Protein AF-A0A6G8C160-F1 (afdb_monomer_lite)

Secondary structure (DSSP, 8-state):
-PPPPS--S-EEEEEEEEETTTEEEEEEEESSHHHHHTTTT-TT---------B-TTSSB-------------------------------------HHHHHHHHHHH-HHHHHHHHHHTT-SSPPPHHHHHHHHHHHHT-SSTTHHHH-HHHHHHIIIIIIHHHHHHHHHTT---

Foldseek 3Di:
DDDDDLADADWAWDDWDDDPVPHTDTDIHGPDDVRVVSCPPCPPPDDDDDDFDQDPVRDTDDPPPDDDDDDDDDDDDDDDDDDDDDPPPPDPPDDADDQLVVLLVLLPDQLSQVVCCVLVVNPDRDHSVRSSVVLCVQLVHPHSSVCVVPPSSVVSCVVVPVVVVVVVCVVVVNDD

Radius of gyration: 22.86 Å; chains: 1; bounding box: 71×37×62 Å

Structure (mmCIF, N/CA/C/O backbone):
data_AF-A0A6G8C160-F1
#
_entry.id   AF-A0A6G8C160-F1
#
loop_
_atom_site.group_PDB
_atom_site.id
_atom_site.type_symbol
_atom_site.label_atom_id
_atom_site.label_alt_id
_atom_site.label_comp_id
_atom_site.label_asym_id
_atom_site.label_entity_id
_atom_site.label_seq_id
_atom_site.pdbx_PDB_ins_code
_atom_site.Cartn_x
_atom_site.Cartn_y
_atom_site.Cartn_z
_atom_site.occupancy
_atom_site.B_iso_or_equiv
_atom_site.auth_seq_id
_atom_site.auth_comp_id
_atom_site.auth_asym_id
_atom_site.auth_atom_id
_atom_site.pdbx_PDB_model_num
ATOM 1 N N . MET A 1 1 ? -6.700 0.079 37.034 1.00 42.44 1 MET A N 1
ATOM 2 C CA . MET A 1 1 ? -7.818 0.172 36.070 1.00 42.44 1 MET A CA 1
ATOM 3 C C . MET A 1 1 ? -7.695 -1.001 35.117 1.00 42.44 1 MET A C 1
ATOM 5 O O . MET A 1 1 ? -6.630 -1.153 34.536 1.00 42.44 1 MET A O 1
ATOM 9 N N . ALA A 1 2 ? 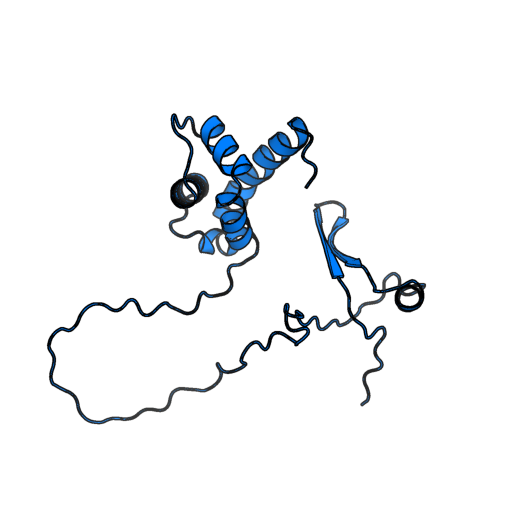-8.713 -1.854 35.018 1.00 63.25 2 ALA A N 1
ATOM 10 C CA . ALA A 1 2 ? -8.731 -2.935 34.037 1.00 63.25 2 ALA A CA 1
ATOM 11 C C . ALA A 1 2 ? -9.311 -2.387 32.727 1.00 63.25 2 ALA A C 1
ATOM 13 O O . ALA A 1 2 ? -10.395 -1.805 32.736 1.00 63.25 2 ALA A O 1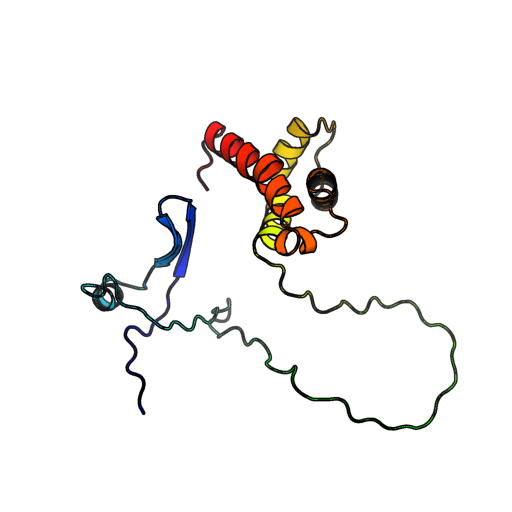
ATOM 14 N N . VAL A 1 3 ? -8.576 -2.514 31.623 1.00 73.00 3 VAL A N 1
ATOM 15 C CA . VAL A 1 3 ? -9.097 -2.178 30.294 1.00 73.00 3 VAL A CA 1
ATOM 16 C C . VAL A 1 3 ? -9.940 -3.361 29.834 1.00 73.00 3 VAL A C 1
ATOM 18 O O . VAL A 1 3 ? -9.420 -4.464 29.700 1.00 73.00 3 VAL A O 1
ATOM 21 N N . GLN A 1 4 ? -11.238 -3.148 29.624 1.00 77.94 4 GLN A N 1
ATOM 22 C CA . GLN A 1 4 ? -12.111 -4.182 29.077 1.00 77.94 4 GLN A CA 1
ATOM 23 C C . GLN A 1 4 ? -11.899 -4.262 27.561 1.00 77.94 4 GLN A C 1
ATOM 25 O O . GLN A 1 4 ? -12.135 -3.288 26.843 1.00 77.94 4 GLN A O 1
ATOM 30 N N . THR A 1 5 ? -11.418 -5.405 27.079 1.00 83.81 5 THR A N 1
ATOM 31 C CA . THR A 1 5 ? -11.202 -5.655 25.652 1.00 83.81 5 THR A CA 1
ATOM 32 C C . THR A 1 5 ? -12.544 -5.869 24.955 1.00 83.81 5 THR A C 1
ATOM 34 O O . THR A 1 5 ? -13.419 -6.576 25.449 1.00 83.81 5 THR A O 1
ATOM 37 N N . ALA A 1 6 ? -12.738 -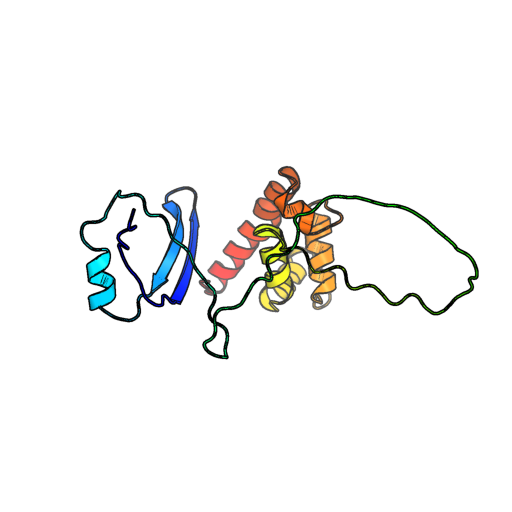5.212 23.808 1.00 84.44 6 ALA A N 1
ATOM 38 C CA . ALA A 1 6 ? -13.937 -5.409 22.991 1.00 84.44 6 ALA A CA 1
ATOM 39 C C . ALA A 1 6 ? -13.875 -6.705 22.171 1.00 84.44 6 ALA A C 1
ATOM 41 O O . ALA A 1 6 ? -14.910 -7.265 21.840 1.00 84.44 6 ALA A O 1
ATOM 42 N N . PHE A 1 7 ? -12.661 -7.146 21.851 1.00 88.75 7 PHE A N 1
ATOM 43 C CA . PHE A 1 7 ? -12.345 -8.376 21.146 1.00 88.75 7 PHE A CA 1
ATOM 44 C C . PHE A 1 7 ? -10.899 -8.750 21.498 1.00 88.75 7 PHE A C 1
ATOM 46 O O . PHE A 1 7 ? -10.044 -7.867 21.607 1.00 88.75 7 PHE A O 1
ATOM 53 N N . GLN A 1 8 ? -10.634 -10.039 21.692 1.00 88.75 8 GLN A N 1
ATOM 54 C CA . GLN A 1 8 ? -9.292 -10.583 21.860 1.00 88.75 8 GLN A CA 1
ATOM 55 C C . GLN A 1 8 ? -9.239 -11.921 21.131 1.00 88.75 8 GLN A C 1
ATOM 57 O O . GLN A 1 8 ? -9.921 -12.864 21.516 1.00 88.75 8 GLN A O 1
ATOM 62 N N . GLY A 1 9 ? -8.438 -11.985 20.078 1.00 87.44 9 GLY A N 1
ATOM 63 C CA . GLY A 1 9 ? -8.303 -13.168 19.246 1.00 87.44 9 GLY A CA 1
ATOM 64 C C . GLY A 1 9 ? -7.410 -12.885 18.051 1.00 87.44 9 GLY A C 1
ATOM 65 O O . GLY A 1 9 ? -7.020 -11.738 17.810 1.00 87.44 9 GLY A O 1
ATOM 66 N N . GLU A 1 10 ? -7.086 -13.940 17.317 1.00 88.19 10 GLU A N 1
ATOM 67 C CA . GLU A 1 10 ? -6.330 -13.832 16.080 1.00 88.19 10 GLU A CA 1
ATOM 68 C C . GLU A 1 10 ? -7.212 -13.287 14.956 1.00 88.19 10 GLU A C 1
ATOM 70 O O . GLU A 1 10 ? -8.405 -13.595 14.851 1.00 88.19 10 GLU A O 1
ATOM 75 N N . VAL A 1 11 ? -6.608 -12.454 14.114 1.00 93.06 11 VAL A N 1
ATOM 76 C CA . VAL A 1 11 ? -7.247 -11.926 12.918 1.00 93.06 11 VAL A CA 1
ATOM 77 C C . VAL A 1 11 ? -6.297 -12.012 11.737 1.00 93.06 11 VAL A C 1
ATOM 79 O O . VAL A 1 11 ? -5.120 -11.673 11.842 1.00 93.06 11 VAL A O 1
ATOM 82 N N . GLN A 1 12 ? -6.822 -12.407 10.583 1.00 90.75 12 GLN A N 1
ATOM 83 C CA . GLN A 1 12 ? -6.052 -12.459 9.351 1.00 90.75 12 GLN A CA 1
ATOM 84 C C . GLN A 1 12 ? -6.213 -11.148 8.588 1.00 90.75 12 GLN A C 1
ATOM 86 O O . GLN A 1 12 ? -7.330 -10.742 8.258 1.00 90.75 12 GLN A O 1
ATOM 91 N N . PHE A 1 13 ? -5.106 -10.494 8.243 1.00 90.75 13 PHE A N 1
ATOM 92 C CA . PHE A 1 13 ? -5.143 -9.362 7.324 1.00 90.75 13 PHE A CA 1
ATOM 93 C C . PHE A 1 13 ? -5.578 -9.832 5.931 1.00 90.75 13 PHE A C 1
ATOM 95 O O . PHE A 1 13 ? -4.940 -10.695 5.332 1.00 90.75 13 PHE A O 1
ATOM 102 N N . ARG A 1 14 ? -6.686 -9.288 5.414 1.00 92.06 14 ARG A N 1
ATOM 103 C CA . ARG A 1 14 ? -7.233 -9.693 4.107 1.00 92.06 14 ARG A CA 1
ATOM 104 C C . ARG A 1 14 ? -6.893 -8.694 3.023 1.00 92.06 14 ARG A C 1
ATOM 106 O O . ARG A 1 14 ? -6.434 -9.074 1.954 1.00 92.06 14 ARG A O 1
ATOM 113 N N . ARG A 1 15 ? -7.188 -7.422 3.279 1.00 86.00 15 ARG A N 1
ATOM 114 C CA . ARG A 1 15 ? -6.969 -6.336 2.325 1.00 86.00 15 ARG A CA 1
ATOM 115 C C . ARG A 1 15 ? -6.931 -4.995 3.031 1.00 86.00 15 ARG A C 1
ATOM 117 O O . ARG A 1 15 ? -7.468 -4.837 4.127 1.00 86.00 15 ARG A O 1
ATOM 124 N N . TYR A 1 16 ? -6.396 -4.014 2.329 1.00 90.25 16 TYR A N 1
ATOM 125 C CA . TYR A 1 16 ? -6.574 -2.609 2.650 1.00 90.25 16 TYR A CA 1
ATOM 126 C C . TYR A 1 16 ? -7.214 -1.888 1.460 1.00 90.25 16 TYR A C 1
ATOM 128 O O . TYR A 1 16 ? -7.197 -2.381 0.333 1.00 90.25 16 TYR A O 1
ATOM 136 N N . SER A 1 17 ? -7.820 -0.740 1.723 1.00 83.06 17 SER A N 1
ATOM 137 C CA . SER A 1 17 ? -8.372 0.162 0.717 1.00 83.06 17 SER A CA 1
ATOM 138 C C . SER A 1 17 ? -7.974 1.584 1.076 1.00 83.06 17 SER A C 1
ATOM 140 O O . SER A 1 17 ? -7.939 1.944 2.248 1.00 83.06 17 SER A O 1
ATOM 142 N N . ASP A 1 18 ? -7.663 2.384 0.068 1.00 88.81 18 ASP A N 1
ATOM 143 C CA . ASP A 1 18 ? -7.305 3.789 0.219 1.00 88.81 18 ASP A CA 1
ATOM 144 C C . ASP A 1 18 ? -7.936 4.542 -0.949 1.00 88.81 18 ASP A C 1
ATOM 146 O O . ASP A 1 18 ? -7.434 4.520 -2.077 1.00 88.81 18 ASP A O 1
ATOM 150 N N . THR A 1 19 ? -9.121 5.096 -0.693 1.00 84.75 19 THR A N 1
ATOM 151 C CA . THR A 1 19 ? -9.945 5.770 -1.704 1.00 84.75 19 THR A CA 1
ATOM 152 C C . THR A 1 19 ? -10.439 7.107 -1.173 1.00 84.75 19 THR A C 1
ATOM 154 O O . THR A 1 19 ? -10.676 7.265 0.022 1.00 84.75 19 THR A O 1
ATOM 157 N N . SER A 1 20 ? -10.663 8.070 -2.066 1.00 66.38 20 SER A N 1
ATOM 158 C CA . SER A 1 20 ? -11.197 9.386 -1.694 1.00 66.38 20 SER A CA 1
ATOM 159 C C . SER A 1 20 ? -12.621 9.331 -1.128 1.00 66.38 20 SER A C 1
ATOM 161 O O . SER A 1 20 ? -13.019 10.234 -0.400 1.00 66.38 20 SER A O 1
ATOM 163 N N . THR A 1 21 ? -13.390 8.288 -1.452 1.00 77.62 21 THR A N 1
ATOM 164 C CA . THR A 1 21 ? -14.795 8.138 -1.048 1.00 77.62 21 THR A CA 1
ATOM 165 C C . THR A 1 21 ? -14.978 7.355 0.248 1.00 77.62 21 THR A C 1
ATOM 167 O O . THR A 1 21 ? -15.900 7.655 1.000 1.00 77.62 21 THR A O 1
ATOM 170 N N . GLN A 1 22 ? -14.130 6.359 0.522 1.00 74.81 22 GLN A N 1
ATOM 171 C CA . GLN A 1 22 ? -14.246 5.496 1.708 1.00 74.81 22 GLN A CA 1
ATOM 172 C C . GLN A 1 22 ? -13.099 5.673 2.715 1.00 74.81 22 GLN A C 1
ATOM 174 O O . GLN A 1 22 ? -13.129 5.064 3.786 1.00 74.81 22 GLN A O 1
ATOM 179 N N . GLY A 1 23 ? -12.121 6.526 2.396 1.00 85.44 23 GLY A N 1
ATOM 180 C CA . GLY A 1 23 ? -10.939 6.775 3.216 1.00 85.44 23 GLY A CA 1
ATOM 181 C C . GLY A 1 23 ? -9.975 5.589 3.244 1.00 85.44 23 GLY A C 1
ATOM 182 O O . GLY A 1 23 ? -10.058 4.673 2.418 1.00 85.44 23 GLY A O 1
ATOM 183 N N . GLN A 1 24 ? -9.054 5.622 4.210 1.00 90.31 24 GLN A N 1
ATOM 184 C CA . GLN A 1 24 ? -8.161 4.506 4.507 1.00 90.31 24 GLN A CA 1
ATOM 185 C C . GLN A 1 24 ? -8.898 3.460 5.344 1.00 90.31 24 GLN A C 1
ATOM 187 O O . GLN A 1 24 ? -9.431 3.760 6.413 1.00 90.31 24 GLN A O 1
ATOM 192 N N . GLN A 1 25 ? -8.913 2.220 4.868 1.00 91.06 25 GLN A N 1
ATOM 193 C CA . GLN A 1 25 ? -9.560 1.098 5.532 1.00 91.06 25 GLN A CA 1
ATOM 194 C C . GLN A 1 25 ? -8.656 -0.127 5.511 1.00 91.06 25 GLN A C 1
ATOM 196 O O . GLN A 1 25 ? -7.991 -0.414 4.517 1.00 91.06 25 GLN A O 1
ATOM 201 N N . VAL A 1 26 ? -8.698 -0.895 6.592 1.00 91.44 26 VAL A N 1
ATOM 202 C CA . VAL A 1 26 ? -8.098 -2.226 6.690 1.00 91.44 26 VAL A CA 1
ATOM 203 C C . VAL A 1 26 ? -9.201 -3.224 7.006 1.00 91.44 26 VAL A C 1
ATOM 205 O O . VAL A 1 26 ? -10.085 -2.947 7.817 1.00 91.44 26 VAL A O 1
ATOM 208 N N . VAL A 1 27 ? -9.178 -4.370 6.332 1.00 92.12 27 VAL A N 1
ATOM 209 C CA . VAL A 1 27 ? -10.156 -5.441 6.516 1.00 92.12 27 VAL A CA 1
ATOM 210 C C . VAL A 1 27 ? -9.434 -6.665 7.039 1.00 92.12 27 VAL A C 1
ATOM 212 O O . VAL A 1 27 ? -8.540 -7.211 6.385 1.00 92.12 27 VAL A O 1
ATOM 215 N N . PHE A 1 28 ? -9.881 -7.107 8.204 1.00 94.31 28 PHE A N 1
ATOM 216 C CA . PHE A 1 28 ? -9.422 -8.320 8.844 1.00 94.31 28 PHE A CA 1
ATOM 217 C C . PHE A 1 28 ? -10.517 -9.386 8.789 1.00 94.31 28 PHE A C 1
ATOM 219 O O . PHE A 1 28 ? -11.693 -9.076 8.976 1.00 94.31 28 PHE A O 1
ATOM 226 N N . ALA A 1 29 ? -10.135 -10.633 8.523 1.00 91.25 29 ALA A N 1
ATOM 227 C CA . ALA A 1 29 ? -10.994 -11.779 8.776 1.00 91.25 29 ALA A CA 1
ATOM 228 C C . ALA A 1 29 ? -10.787 -12.230 10.221 1.00 91.25 29 ALA A C 1
ATOM 230 O O . ALA A 1 29 ? -9.655 -12.369 10.678 1.00 91.25 29 ALA A O 1
ATOM 231 N N . VAL A 1 30 ? -11.889 -12.444 10.926 1.00 93.00 30 VAL A N 1
ATOM 232 C CA . VAL A 1 30 ? -11.898 -13.087 12.240 1.00 93.00 30 VAL A CA 1
ATOM 233 C C . VAL A 1 30 ? -11.913 -14.609 12.076 1.00 93.00 30 VAL A C 1
ATOM 235 O O . VAL A 1 30 ? -12.297 -15.101 11.013 1.00 93.00 30 VAL A O 1
ATOM 238 N N . ALA A 1 31 ? -11.495 -15.342 13.111 1.00 87.69 31 ALA A N 1
ATOM 239 C CA . ALA A 1 31 ? -11.388 -16.802 13.076 1.00 87.69 31 ALA A CA 1
ATOM 240 C C . ALA A 1 31 ? -12.726 -17.503 12.772 1.00 87.69 31 ALA A C 1
ATOM 242 O O . ALA A 1 31 ? -12.773 -18.442 11.979 1.00 87.69 31 ALA A O 1
ATOM 243 N N . ASP A 1 32 ? -13.817 -17.028 13.374 1.00 88.75 32 ASP A N 1
ATOM 244 C CA . ASP A 1 32 ? -15.139 -17.632 13.251 1.00 88.75 32 ASP A CA 1
ATOM 245 C C . ASP A 1 32 ? -16.273 -16.601 13.401 1.00 88.75 32 ASP A C 1
ATOM 247 O O . ASP A 1 32 ? -16.070 -15.384 13.472 1.00 88.75 32 ASP A O 1
ATOM 251 N N . ARG A 1 33 ? -17.509 -17.106 13.395 1.00 85.44 33 ARG A N 1
ATOM 252 C CA . ARG A 1 33 ? -18.712 -16.288 13.537 1.00 85.44 33 ARG A CA 1
ATOM 253 C C . ARG A 1 33 ? -18.863 -15.703 14.942 1.00 85.44 33 ARG A C 1
ATOM 255 O O . ARG A 1 33 ? -19.344 -14.580 15.046 1.00 85.44 33 ARG A O 1
ATOM 262 N N . ASP A 1 34 ? -18.441 -16.408 15.982 1.00 85.50 34 ASP A N 1
ATOM 263 C CA . ASP A 1 34 ? -18.591 -15.955 17.369 1.00 85.50 34 ASP A CA 1
ATOM 264 C C . ASP A 1 34 ? -17.684 -14.741 17.631 1.00 85.50 34 ASP A C 1
ATOM 266 O O . ASP A 1 34 ? -18.089 -13.743 18.234 1.00 85.50 34 ASP A O 1
ATOM 270 N N . ALA A 1 35 ? -16.481 -14.756 17.056 1.00 87.38 35 ALA A N 1
ATOM 271 C CA . ALA A 1 35 ? -15.587 -13.609 17.016 1.00 87.38 35 ALA A CA 1
ATOM 272 C C . ALA A 1 35 ? -16.220 -12.395 16.311 1.00 87.38 35 ALA A C 1
ATOM 274 O O . ALA A 1 35 ? -16.031 -11.256 16.750 1.00 87.38 35 ALA A O 1
ATOM 275 N N . LEU A 1 36 ? -17.002 -12.614 15.247 1.00 87.06 36 LEU A N 1
ATOM 276 C CA . LEU A 1 36 ? -17.675 -11.536 14.516 1.00 87.06 36 LEU A CA 1
ATOM 277 C C . LEU A 1 36 ? -18.745 -10.840 15.369 1.00 87.06 36 LEU A C 1
ATOM 279 O O . LEU A 1 36 ? -18.896 -9.619 15.277 1.00 87.06 36 LEU A O 1
ATOM 283 N N . GLU A 1 37 ? -19.460 -11.579 16.220 1.00 88.38 37 GLU A N 1
ATOM 284 C CA . GLU A 1 37 ? -20.511 -11.026 17.086 1.00 88.38 37 GLU A CA 1
ATOM 285 C C . GLU A 1 37 ? -19.983 -9.952 18.045 1.00 88.38 37 GLU A C 1
ATOM 287 O O . GLU A 1 37 ? -20.701 -9.006 18.372 1.00 88.38 37 GLU A O 1
ATOM 292 N N . SER A 1 38 ? -18.695 -10.015 18.400 1.00 87.12 38 SER A N 1
ATOM 293 C CA . SER A 1 38 ? -18.022 -9.000 19.226 1.00 87.12 38 SER A CA 1
ATOM 294 C C . SER A 1 38 ? -18.015 -7.598 18.588 1.00 87.12 38 SER A C 1
ATOM 296 O O . SER A 1 38 ? -17.892 -6.586 19.290 1.00 87.12 38 SER A O 1
ATOM 298 N N . PHE A 1 39 ? -18.178 -7.519 17.263 1.00 86.75 39 PHE A N 1
ATOM 299 C CA . PHE A 1 39 ? -18.168 -6.276 16.488 1.00 86.75 39 PHE A CA 1
ATOM 300 C C . PHE A 1 39 ? -19.566 -5.780 16.083 1.00 86.75 39 PHE A C 1
ATOM 302 O O . PHE A 1 39 ? -19.702 -4.620 15.689 1.00 86.75 39 PHE A O 1
ATOM 309 N N . ILE A 1 40 ? -20.609 -6.607 16.199 1.00 87.06 40 ILE A N 1
ATOM 310 C CA . ILE A 1 40 ? -21.984 -6.226 15.840 1.00 87.06 40 ILE A CA 1
ATOM 311 C C . ILE A 1 40 ? -22.506 -5.169 16.835 1.00 87.06 40 ILE A C 1
ATOM 313 O O . ILE A 1 40 ? -22.332 -5.299 18.049 1.00 87.06 40 ILE A O 1
ATOM 317 N N . GLY A 1 41 ? -23.136 -4.088 16.351 1.00 87.25 41 GLY A N 1
ATOM 318 C CA . GLY A 1 41 ? -23.669 -3.020 17.219 1.00 87.25 41 GLY A CA 1
ATOM 319 C C . GLY A 1 41 ? -22.602 -2.052 17.760 1.00 87.25 41 GLY A C 1
ATOM 320 O O . GLY A 1 41 ? -22.802 -1.332 18.758 1.00 87.25 41 GLY A O 1
ATOM 321 N N . LYS A 1 42 ? -21.411 -2.071 17.157 1.00 87.25 42 LYS A N 1
ATOM 322 C CA . LYS A 1 42 ? -20.276 -1.205 17.498 1.00 87.25 42 LYS A CA 1
ATOM 323 C C . LYS A 1 42 ? -19.997 -0.135 16.438 1.00 87.25 42 LYS A C 1
ATOM 325 O O . LYS A 1 42 ? -18.984 0.560 16.536 1.00 87.25 42 LYS A O 1
ATOM 330 N N . GLU A 1 43 ? -20.886 0.025 15.466 1.00 87.06 43 GLU A N 1
ATOM 331 C CA . GLU A 1 43 ? -20.770 1.002 14.391 1.00 87.06 43 GLU A CA 1
ATOM 332 C C . GLU A 1 43 ? -20.574 2.417 14.969 1.00 87.06 43 GLU A C 1
ATOM 334 O O . GLU A 1 43 ? -21.252 2.833 15.911 1.00 87.06 43 GLU A O 1
ATOM 339 N N . GLY A 1 44 ? -19.587 3.150 14.446 1.00 81.81 44 GLY A N 1
ATOM 340 C CA . GLY A 1 44 ? -19.262 4.514 14.883 1.00 81.81 44 GLY A CA 1
ATOM 341 C C . GLY A 1 44 ? -18.481 4.632 16.202 1.00 81.81 44 GLY A C 1
ATOM 342 O O . GLY A 1 44 ? -18.094 5.743 16.571 1.00 81.81 44 GLY A O 1
ATOM 343 N N . LYS A 1 45 ? -18.200 3.531 16.914 1.00 88.44 45 LYS A N 1
ATOM 344 C CA . LYS A 1 45 ? -17.373 3.565 18.135 1.00 88.44 45 LYS A CA 1
ATOM 345 C C . LYS A 1 45 ? -15.883 3.588 17.793 1.00 88.44 45 LYS A C 1
ATOM 347 O O . LYS A 1 45 ? -15.438 2.994 16.815 1.00 88.44 45 LYS A O 1
ATOM 352 N N . ARG A 1 46 ? -15.097 4.268 18.633 1.00 86.19 46 ARG A N 1
ATOM 353 C CA . ARG A 1 46 ? -13.632 4.308 18.525 1.00 86.19 46 ARG A CA 1
ATOM 354 C C . ARG A 1 46 ? -13.028 3.179 19.349 1.00 86.19 46 ARG A C 1
ATOM 356 O O . ARG A 1 46 ? -13.380 3.014 20.514 1.00 86.19 46 ARG A O 1
ATOM 363 N N . PHE A 1 47 ? -12.091 2.458 18.752 1.00 87.69 47 PHE A N 1
ATOM 364 C CA . PHE A 1 47 ? -11.351 1.382 19.400 1.00 87.69 47 PHE A CA 1
ATOM 365 C C . PHE A 1 47 ? -9.864 1.711 19.426 1.00 87.69 47 PHE A C 1
ATOM 367 O O . PHE A 1 47 ? -9.343 2.357 18.518 1.00 87.69 47 PHE A O 1
ATOM 374 N N . MET A 1 48 ? -9.188 1.249 20.472 1.00 86.56 48 MET A N 1
ATOM 375 C CA . MET A 1 48 ? -7.740 1.098 20.479 1.00 86.56 48 MET A CA 1
ATOM 376 C C . MET A 1 48 ? -7.445 -0.356 20.116 1.00 86.56 48 MET A C 1
ATOM 378 O O . MET A 1 48 ? -8.006 -1.258 20.736 1.00 86.56 48 MET A O 1
ATOM 382 N N . ALA A 1 49 ? -6.587 -0.576 19.125 1.00 85.88 49 ALA A N 1
ATOM 383 C CA . ALA A 1 49 ? -6.160 -1.904 18.708 1.00 85.88 49 ALA A CA 1
ATOM 384 C C . ALA A 1 49 ? -4.638 -2.004 18.809 1.00 85.88 49 ALA A C 1
ATOM 386 O O . ALA A 1 49 ? -3.924 -1.072 18.438 1.00 85.88 49 ALA A O 1
ATOM 387 N N . VAL A 1 50 ? -4.159 -3.140 19.308 1.00 86.19 50 VAL A N 1
ATOM 388 C CA . VAL A 1 50 ? -2.748 -3.530 19.268 1.00 86.19 50 VAL A CA 1
ATOM 389 C C . VAL A 1 50 ? -2.690 -4.789 18.421 1.00 86.19 50 VAL A C 1
ATOM 391 O O . VAL A 1 50 ? -3.341 -5.776 18.752 1.00 86.19 50 VAL A O 1
ATOM 394 N N . LEU A 1 51 ? -1.960 -4.726 17.311 1.00 87.88 51 LEU A N 1
ATOM 395 C CA . LEU A 1 51 ? -1.762 -5.855 16.412 1.00 87.88 51 LEU A CA 1
ATOM 396 C C . LEU A 1 51 ? -0.321 -6.320 16.552 1.00 87.88 51 LEU A C 1
ATOM 398 O O . LEU A 1 51 ? 0.602 -5.507 16.482 1.00 87.88 51 LEU A O 1
ATOM 402 N N . VAL A 1 52 ? -0.150 -7.620 16.758 1.00 86.69 52 VAL A N 1
ATOM 403 C CA . VAL A 1 52 ? 1.157 -8.267 16.785 1.00 86.69 52 VAL A CA 1
ATOM 404 C C . VAL A 1 52 ? 1.164 -9.294 15.669 1.00 86.69 52 VAL A C 1
ATOM 406 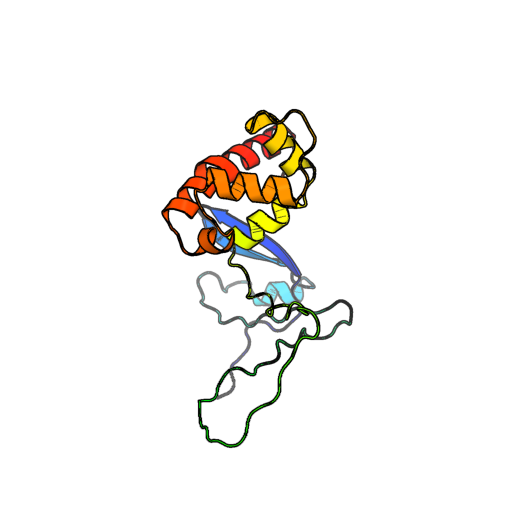O O . VAL A 1 52 ? 0.232 -10.084 15.552 1.00 86.69 52 VAL A O 1
ATOM 409 N N . GLU A 1 53 ? 2.175 -9.220 14.814 1.00 83.12 53 GLU A N 1
ATOM 410 C CA . GLU A 1 53 ? 2.370 -10.185 13.739 1.00 83.12 53 GLU A CA 1
ATOM 411 C C . GLU A 1 53 ? 2.731 -11.539 14.350 1.00 83.12 53 GLU A C 1
ATOM 413 O O . GLU A 1 53 ? 3.576 -11.607 15.246 1.00 83.12 53 GLU A O 1
ATOM 418 N N . ILE A 1 54 ? 2.060 -12.592 13.890 1.00 83.38 54 ILE A N 1
ATOM 419 C CA . ILE A 1 54 ? 2.360 -13.972 14.259 1.00 83.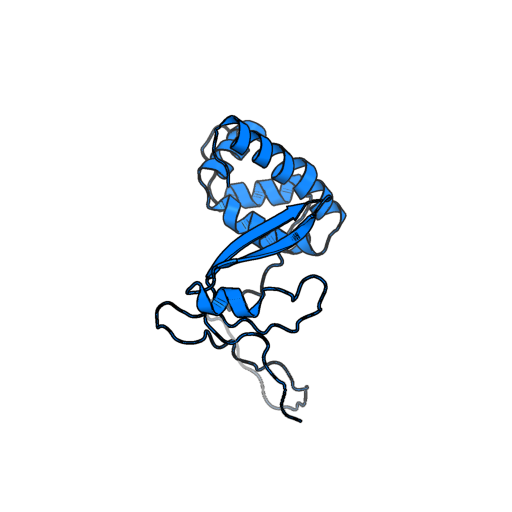38 54 ILE A CA 1
ATOM 420 C C . ILE A 1 54 ? 3.221 -14.552 13.140 1.00 83.38 54 ILE A C 1
ATOM 422 O O . ILE A 1 54 ? 2.831 -14.486 11.973 1.00 83.38 54 ILE A O 1
ATOM 426 N N . GLY A 1 55 ? 4.411 -15.035 13.494 1.00 74.88 55 GLY A N 1
ATOM 427 C CA . GLY A 1 55 ? 5.339 -15.657 12.556 1.00 74.88 55 GLY A CA 1
ATOM 428 C C . GLY A 1 55 ? 4.925 -17.078 12.177 1.00 74.88 55 GLY A C 1
ATOM 429 O O . GLY A 1 55 ? 4.003 -17.655 12.752 1.00 74.88 55 GLY A O 1
ATOM 430 N N . ASP A 1 56 ? 5.658 -17.671 11.234 1.00 74.19 56 ASP A N 1
ATOM 431 C CA . ASP A 1 56 ? 5.468 -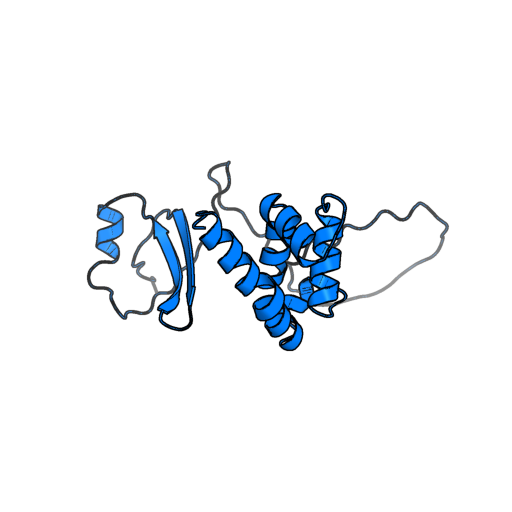19.071 10.816 1.00 74.19 56 ASP A CA 1
ATOM 432 C C . ASP A 1 56 ? 5.705 -20.076 11.963 1.00 74.19 56 ASP A C 1
ATOM 434 O O . ASP A 1 56 ? 5.305 -21.235 11.876 1.00 74.19 56 ASP A O 1
ATOM 438 N N . ASP A 1 57 ? 6.360 -19.638 13.040 1.00 77.81 57 ASP A N 1
ATOM 439 C CA . ASP A 1 57 ? 6.592 -20.385 14.278 1.00 77.81 57 ASP A CA 1
ATOM 440 C C . ASP A 1 57 ? 5.432 -20.276 15.286 1.00 77.81 57 ASP A C 1
ATOM 442 O O . ASP A 1 57 ? 5.572 -20.697 16.437 1.00 77.81 57 ASP A O 1
ATOM 446 N N . GLU A 1 58 ? 4.300 -19.698 14.868 1.00 79.44 58 GLU A N 1
ATOM 447 C CA . GLU A 1 58 ? 3.132 -19.391 15.703 1.00 79.44 58 GLU A CA 1
ATOM 448 C C . GLU A 1 58 ? 3.468 -18.489 16.908 1.00 79.44 58 GLU A C 1
ATOM 450 O O . GLU A 1 58 ? 2.692 -18.393 17.864 1.00 79.44 58 GLU A O 1
ATOM 455 N N . GLN A 1 59 ? 4.621 -17.806 16.885 1.00 82.31 59 GLN A N 1
ATOM 456 C CA . GLN A 1 59 ? 5.038 -16.894 17.944 1.00 82.31 59 GLN A CA 1
ATOM 457 C C . GLN A 1 59 ? 4.858 -15.428 17.538 1.00 82.31 59 GLN A C 1
ATOM 459 O O . GLN A 1 59 ? 4.965 -15.071 16.362 1.00 82.31 59 GLN A O 1
ATOM 464 N N . PRO A 1 60 ? 4.619 -14.533 18.515 1.00 77.62 60 PRO A N 1
ATOM 465 C CA . PRO A 1 60 ? 4.629 -13.102 18.264 1.00 77.62 60 PRO A CA 1
ATOM 466 C C . PRO A 1 60 ? 6.007 -12.645 17.775 1.00 77.62 60 PRO A C 1
ATOM 468 O O . PRO A 1 60 ? 7.017 -12.849 18.454 1.00 77.62 60 PRO A O 1
ATOM 471 N N . VAL A 1 61 ? 6.050 -11.947 16.641 1.00 80.19 61 VAL A N 1
ATOM 472 C CA . VAL A 1 61 ? 7.283 -11.342 16.130 1.00 80.19 61 VAL A CA 1
ATOM 473 C C . VAL A 1 61 ? 7.705 -10.210 17.075 1.00 80.19 61 VAL A C 1
ATOM 475 O O . VAL A 1 61 ? 7.124 -9.121 17.090 1.00 80.19 61 VAL A O 1
ATOM 478 N N . VAL A 1 62 ? 8.725 -10.461 17.901 1.00 75.69 62 VAL A N 1
ATOM 479 C CA . VAL A 1 62 ? 9.236 -9.480 18.868 1.00 75.69 62 VAL A CA 1
ATOM 480 C C . VAL A 1 62 ? 10.048 -8.416 18.133 1.00 75.69 62 VAL A C 1
ATOM 482 O O . VAL A 1 62 ? 11.171 -8.653 17.692 1.00 75.69 62 VAL A O 1
ATOM 485 N N . GLN A 1 63 ? 9.516 -7.197 18.042 1.00 57.59 63 GLN A N 1
ATOM 486 C CA . GLN A 1 63 ? 10.349 -6.042 17.718 1.00 57.59 63 GLN A CA 1
ATOM 487 C C . GLN A 1 63 ? 11.166 -5.667 18.953 1.00 57.59 63 GLN A C 1
ATOM 489 O O . GLN A 1 63 ? 10.629 -5.090 19.896 1.00 57.59 63 GLN A O 1
ATOM 494 N N . SER A 1 64 ? 12.458 -5.997 18.962 1.00 49.09 64 SER A N 1
ATOM 495 C CA . SER A 1 64 ? 13.370 -5.653 20.056 1.00 49.09 64 SER A CA 1
ATOM 496 C C . SER A 1 64 ? 13.341 -4.149 20.357 1.00 49.09 64 SER A C 1
ATOM 498 O O . SER A 1 64 ? 13.912 -3.327 19.641 1.00 49.09 64 SER A O 1
ATOM 500 N N . ALA A 1 65 ? 12.654 -3.793 21.440 1.00 43.84 65 ALA A N 1
ATOM 501 C CA . ALA A 1 65 ? 12.531 -2.444 21.958 1.00 43.84 65 ALA A CA 1
ATOM 502 C C . ALA A 1 65 ? 13.827 -2.042 22.676 1.00 43.84 65 ALA A C 1
ATOM 504 O O . ALA A 1 65 ? 13.947 -2.227 23.880 1.00 43.84 65 ALA A O 1
ATOM 505 N N . ASN A 1 66 ? 14.811 -1.503 21.954 1.00 46.97 66 ASN A N 1
ATOM 506 C CA . ASN A 1 66 ? 15.926 -0.782 22.574 1.00 46.97 66 ASN A CA 1
ATOM 507 C C . ASN A 1 66 ? 16.464 0.309 21.640 1.00 46.97 66 ASN A C 1
ATOM 509 O O . ASN A 1 66 ? 17.334 0.083 20.805 1.00 46.97 66 ASN A O 1
ATOM 513 N N . SER A 1 67 ? 15.936 1.524 21.781 1.00 44.34 67 SER A N 1
ATOM 514 C CA . SER A 1 67 ? 16.599 2.756 21.319 1.00 44.34 67 SER A CA 1
ATOM 515 C C . SER A 1 67 ? 16.105 3.955 22.136 1.00 44.34 67 SER A C 1
ATOM 517 O O . SER A 1 67 ? 15.543 4.917 21.621 1.00 44.34 67 SER A O 1
ATOM 519 N N . ARG A 1 68 ? 16.293 3.892 23.460 1.00 50.44 68 ARG A N 1
ATOM 520 C CA . ARG A 1 68 ? 16.291 5.071 24.340 1.00 50.44 68 ARG A CA 1
ATOM 521 C C . ARG A 1 68 ? 17.360 4.916 25.421 1.00 50.44 68 ARG A C 1
ATOM 523 O O . ARG A 1 68 ? 17.146 4.192 26.381 1.00 50.44 68 ARG A O 1
ATOM 530 N N . SER A 1 69 ? 18.491 5.585 25.217 1.00 42.16 69 SER A N 1
ATOM 531 C CA . SER A 1 69 ? 19.272 6.342 26.213 1.00 42.16 69 SER A CA 1
ATOM 532 C C . SER A 1 69 ? 20.581 6.750 25.538 1.00 42.16 69 SER A C 1
ATOM 534 O O . SER A 1 69 ? 21.351 5.909 25.096 1.00 42.16 69 SER A O 1
ATOM 536 N N . ALA A 1 70 ? 20.722 8.022 25.175 1.00 41.47 70 ALA A N 1
ATOM 537 C CA . ALA A 1 70 ? 21.302 9.034 26.060 1.00 41.47 70 ALA A CA 1
ATOM 538 C C . ALA A 1 70 ? 22.799 8.772 26.301 1.00 41.47 70 ALA A C 1
ATOM 540 O O . ALA A 1 70 ? 23.211 8.142 27.262 1.00 41.47 70 ALA A O 1
ATOM 541 N N . ASN A 1 71 ? 23.571 9.234 25.318 1.00 48.47 71 ASN A N 1
ATOM 542 C CA . ASN A 1 71 ? 24.845 9.934 25.436 1.00 48.47 71 ASN A CA 1
ATOM 543 C C . ASN A 1 71 ? 25.378 10.157 26.867 1.00 48.47 71 ASN A C 1
ATOM 545 O O . ASN A 1 71 ? 24.974 11.131 27.487 1.00 48.47 71 ASN A O 1
ATOM 549 N N . GLU A 1 72 ? 26.361 9.363 27.298 1.00 38.91 72 GLU A N 1
ATOM 550 C CA . GLU A 1 72 ? 27.422 9.782 28.226 1.00 38.91 72 GLU A CA 1
ATOM 551 C C . GLU A 1 72 ? 28.733 9.063 27.844 1.00 38.91 72 GLU A C 1
ATOM 553 O O . GLU A 1 72 ? 28.856 7.840 27.886 1.00 38.91 72 GLU A O 1
ATOM 558 N N . ARG A 1 73 ? 29.700 9.861 27.389 1.00 40.75 73 ARG A N 1
ATOM 559 C CA . ARG A 1 73 ? 31.134 9.547 27.253 1.00 40.75 73 ARG A CA 1
ATOM 560 C C . ARG A 1 73 ? 31.807 9.937 28.595 1.00 40.75 73 ARG A C 1
ATOM 562 O O . ARG A 1 73 ? 31.258 10.834 29.236 1.00 40.75 73 ARG A O 1
ATOM 569 N N . PRO A 1 74 ? 32.996 9.406 28.986 1.00 45.47 74 PRO A N 1
ATOM 570 C CA . PRO A 1 74 ? 34.148 9.602 28.110 1.00 45.47 74 PRO A CA 1
ATOM 571 C C . PRO A 1 74 ? 35.364 8.636 28.172 1.00 45.47 74 PRO A C 1
ATOM 573 O O . PRO A 1 74 ? 35.553 7.843 29.082 1.00 45.47 74 PRO A O 1
ATOM 576 N N . GLU A 1 75 ? 36.154 8.770 27.095 1.00 41.66 75 GLU A N 1
ATOM 577 C CA . GLU A 1 75 ? 37.617 8.677 26.917 1.00 41.66 75 GLU A CA 1
ATOM 578 C C . GLU A 1 75 ? 38.470 7.557 27.546 1.00 41.66 75 GLU A C 1
ATOM 580 O O . GLU A 1 75 ? 38.654 7.475 28.751 1.00 41.66 75 GLU A O 1
ATOM 585 N N . THR A 1 76 ? 39.192 6.806 26.698 1.00 33.19 76 THR A N 1
ATOM 586 C CA . THR A 1 76 ? 40.651 6.991 26.483 1.00 33.19 76 THR A CA 1
ATOM 587 C C . THR A 1 76 ? 41.225 5.982 25.470 1.00 33.19 76 THR A C 1
ATOM 589 O O . THR A 1 76 ? 40.933 4.794 25.528 1.00 33.19 76 THR A O 1
ATOM 592 N N . GLY A 1 77 ? 42.085 6.466 24.561 1.00 32.53 77 GLY A N 1
ATOM 593 C CA . GLY A 1 77 ? 43.139 5.664 23.919 1.00 32.53 77 GLY A CA 1
ATOM 594 C C . GLY A 1 77 ? 42.858 5.050 22.539 1.00 32.53 77 GLY A C 1
ATOM 595 O O . GLY A 1 77 ? 42.568 3.868 22.430 1.00 32.53 77 GLY A O 1
ATOM 596 N N . ASN A 1 78 ? 43.081 5.823 21.475 1.00 40.19 78 ASN A N 1
ATOM 597 C CA . ASN A 1 78 ? 43.589 5.314 20.185 1.00 40.19 78 ASN A CA 1
ATOM 598 C C . ASN A 1 78 ? 45.068 5.768 20.080 1.00 40.19 78 ASN A C 1
ATOM 600 O O . ASN A 1 78 ? 45.398 6.713 20.807 1.00 40.19 78 ASN A O 1
ATOM 604 N N . PRO A 1 79 ? 45.954 5.237 19.202 1.00 51.59 79 PRO A N 1
ATOM 605 C CA . PRO A 1 79 ? 45.644 4.595 17.909 1.00 51.59 79 PRO A CA 1
ATOM 606 C C . PRO A 1 79 ? 46.548 3.395 17.517 1.00 51.59 79 PRO A C 1
ATOM 608 O O . PRO A 1 79 ? 47.653 3.293 18.017 1.00 51.59 79 PRO A O 1
ATOM 611 N N . VAL A 1 80 ? 46.137 2.559 16.550 1.00 38.59 80 VAL A N 1
ATOM 612 C CA . VAL A 1 80 ? 46.949 2.125 15.377 1.00 38.59 80 VAL A CA 1
ATOM 613 C C . VAL A 1 80 ? 46.002 1.512 14.327 1.00 38.59 80 VAL A C 1
ATOM 615 O O . VAL A 1 80 ? 45.367 0.489 14.556 1.00 38.59 80 VAL A O 1
ATOM 618 N N . THR A 1 81 ? 45.940 2.138 13.154 1.00 39.09 81 THR A N 1
ATOM 619 C CA . THR A 1 81 ? 45.468 1.594 11.859 1.00 39.09 81 THR A CA 1
ATOM 620 C C . THR A 1 81 ? 46.695 1.088 11.072 1.00 39.09 81 THR A C 1
ATOM 622 O O . THR A 1 81 ? 47.754 1.692 11.265 1.00 39.09 81 THR A O 1
ATOM 625 N N . PRO A 1 82 ? 46.622 0.083 10.161 1.00 42.12 82 PRO A N 1
ATOM 626 C CA . PRO A 1 82 ? 45.794 0.203 8.953 1.00 42.12 82 PRO A CA 1
ATOM 627 C C . PRO A 1 82 ? 45.162 -1.076 8.351 1.00 42.12 82 PRO A C 1
ATOM 629 O O . PRO A 1 82 ? 45.758 -2.142 8.285 1.00 42.12 82 PRO A O 1
ATOM 632 N N . ASN A 1 83 ? 43.974 -0.844 7.783 1.00 46.41 83 ASN A N 1
ATOM 633 C CA . ASN A 1 83 ? 43.398 -1.435 6.570 1.00 46.41 83 ASN A CA 1
ATOM 634 C C . ASN A 1 83 ? 43.101 -2.950 6.551 1.00 46.41 83 ASN A C 1
ATOM 636 O O . ASN A 1 83 ? 43.892 -3.760 6.074 1.00 46.41 83 ASN A O 1
ATOM 640 N N . VAL A 1 84 ? 41.881 -3.301 6.966 1.00 40.62 84 VAL A N 1
ATOM 641 C CA . VAL A 1 84 ? 41.188 -4.538 6.578 1.00 40.62 84 VAL A CA 1
ATOM 642 C C . VAL A 1 84 ? 39.829 -4.130 6.013 1.00 40.62 84 VAL A C 1
ATOM 644 O O . VAL A 1 84 ? 39.229 -3.167 6.486 1.00 40.62 84 VAL A O 1
ATOM 647 N N . GLY A 1 85 ? 39.434 -4.819 4.943 1.00 34.03 85 GLY A N 1
ATOM 648 C CA . GLY A 1 85 ? 38.409 -4.442 3.981 1.00 34.03 85 GLY A CA 1
ATOM 649 C C . GLY A 1 85 ? 37.112 -3.889 4.558 1.00 34.03 85 GLY A C 1
ATOM 650 O O . GLY A 1 85 ? 36.649 -4.275 5.626 1.00 34.03 85 GLY A O 1
ATOM 651 N N . ASN A 1 86 ? 36.543 -2.983 3.770 1.00 42.12 86 ASN A N 1
ATOM 652 C CA . ASN A 1 86 ? 35.242 -2.360 3.927 1.00 42.12 86 ASN A CA 1
ATOM 653 C C . ASN A 1 86 ? 34.157 -3.449 4.039 1.00 42.12 86 ASN A C 1
ATOM 655 O O . ASN A 1 86 ? 33.575 -3.864 3.044 1.00 42.12 86 ASN A O 1
ATOM 659 N N . SER A 1 87 ? 33.942 -3.976 5.242 1.00 35.22 87 SER A N 1
ATOM 660 C CA . SER A 1 87 ? 32.767 -4.768 5.560 1.00 35.22 87 SER A CA 1
ATOM 661 C C . SER A 1 87 ? 31.623 -3.782 5.700 1.00 35.22 87 SER A C 1
ATOM 663 O O . SER A 1 87 ? 31.546 -3.068 6.705 1.00 35.22 87 SER A O 1
ATOM 665 N N . ASP A 1 88 ? 30.795 -3.718 4.659 1.00 42.22 88 ASP A N 1
ATOM 666 C CA . ASP A 1 88 ? 29.482 -3.095 4.668 1.00 42.22 88 ASP A CA 1
ATOM 667 C C . ASP A 1 88 ? 28.762 -3.476 5.962 1.00 42.22 88 ASP A C 1
ATOM 669 O O . ASP A 1 88 ? 28.231 -4.575 6.122 1.00 42.22 88 ASP A O 1
ATOM 673 N N . ILE A 1 89 ? 28.793 -2.559 6.929 1.00 44.97 89 ILE A N 1
ATOM 674 C CA . ILE A 1 89 ? 27.899 -2.584 8.073 1.00 44.97 89 ILE A CA 1
ATOM 675 C C . ILE A 1 89 ? 26.523 -2.410 7.440 1.00 44.97 89 ILE A C 1
ATOM 677 O O . ILE A 1 89 ? 26.143 -1.285 7.102 1.00 44.97 89 ILE A O 1
ATOM 681 N N . GLU A 1 90 ? 25.817 -3.518 7.200 1.00 42.91 90 GLU A N 1
ATOM 682 C CA . GLU A 1 90 ? 24.416 -3.511 6.798 1.00 42.91 90 GLU A CA 1
ATOM 683 C C . GLU A 1 90 ? 23.663 -2.686 7.840 1.00 42.91 90 GLU A C 1
ATOM 685 O O . GLU A 1 90 ? 23.322 -3.153 8.929 1.00 42.91 90 GLU A O 1
ATOM 690 N N . LYS A 1 91 ? 23.461 -1.402 7.521 1.00 42.44 91 LYS A N 1
ATOM 691 C CA . LYS A 1 91 ? 22.597 -0.511 8.284 1.00 42.44 91 LYS A CA 1
ATOM 692 C C . LYS A 1 91 ? 21.282 -1.263 8.486 1.00 42.44 91 LYS A C 1
ATOM 694 O O . LYS A 1 91 ? 20.703 -1.690 7.481 1.00 42.44 91 LYS A O 1
ATOM 699 N N . PRO A 1 92 ? 20.787 -1.400 9.730 1.00 44.03 92 PRO A N 1
ATOM 700 C CA . PRO A 1 92 ? 19.471 -1.965 9.980 1.00 44.03 92 PRO A CA 1
ATOM 701 C C . PRO A 1 92 ? 18.475 -1.279 9.047 1.00 44.03 92 PRO A C 1
ATOM 703 O O . PRO A 1 92 ? 18.390 -0.048 9.039 1.00 44.03 92 PRO A O 1
ATOM 706 N N . ARG A 1 93 ? 17.807 -2.055 8.182 1.00 50.31 93 ARG A N 1
ATOM 707 C CA . ARG A 1 93 ? 16.875 -1.521 7.183 1.00 50.31 93 ARG A CA 1
ATOM 708 C C . ARG A 1 93 ? 15.747 -0.807 7.925 1.00 50.31 93 ARG A C 1
ATOM 710 O O . ARG A 1 93 ? 14.817 -1.443 8.409 1.00 50.31 93 ARG A O 1
ATOM 717 N N . GLU A 1 94 ? 15.860 0.512 8.048 1.00 55.03 94 GLU A N 1
ATOM 718 C CA . GLU A 1 94 ? 14.791 1.372 8.551 1.00 55.03 94 GLU A CA 1
ATOM 719 C C . GLU A 1 94 ? 13.499 1.037 7.798 1.00 55.03 94 GLU A C 1
ATOM 721 O O . GLU A 1 94 ? 13.520 0.922 6.567 1.00 55.03 94 GLU A O 1
ATOM 726 N N . ARG A 1 95 ? 12.393 0.854 8.535 1.00 59.41 95 ARG A N 1
ATOM 727 C CA . ARG A 1 95 ? 11.066 0.597 7.960 1.00 59.41 95 ARG A CA 1
ATOM 728 C C . ARG A 1 95 ? 10.772 1.670 6.910 1.00 59.41 95 ARG A C 1
ATOM 730 O O . ARG A 1 95 ? 10.675 2.847 7.245 1.00 59.41 95 ARG A O 1
ATOM 737 N N . LEU A 1 96 ? 10.675 1.256 5.647 1.00 64.25 96 LEU A N 1
ATOM 738 C CA . LEU A 1 96 ? 10.204 2.114 4.564 1.00 64.25 96 LEU A CA 1
ATOM 739 C C . LEU A 1 96 ? 8.750 2.515 4.851 1.00 64.25 96 LEU A C 1
ATOM 741 O O . LEU A 1 96 ? 8.004 1.711 5.413 1.00 64.25 96 LEU A O 1
ATOM 745 N N . GLY A 1 97 ? 8.360 3.737 4.487 1.00 71.81 97 GLY A N 1
ATOM 746 C CA . GLY A 1 97 ? 6.953 4.124 4.522 1.00 71.81 97 GLY A CA 1
ATOM 747 C C . GLY A 1 97 ? 6.169 3.454 3.390 1.00 71.81 97 GLY A C 1
ATOM 748 O O . GLY A 1 97 ? 6.718 2.716 2.564 1.00 71.81 97 GLY A O 1
ATOM 749 N N . ASP A 1 98 ? 4.857 3.672 3.379 1.00 77.00 98 ASP A N 1
ATOM 750 C CA . ASP A 1 98 ? 3.917 2.900 2.563 1.00 77.00 98 ASP A CA 1
ATOM 751 C C . ASP A 1 98 ? 4.191 2.977 1.052 1.00 77.00 98 ASP A C 1
ATOM 753 O O . ASP A 1 98 ? 4.030 1.975 0.346 1.00 77.00 98 ASP A O 1
ATOM 757 N N . LEU A 1 99 ? 4.606 4.136 0.527 1.00 81.12 99 LEU A N 1
ATOM 758 C CA . LEU A 1 99 ? 4.873 4.306 -0.904 1.00 81.12 99 LEU A CA 1
ATOM 759 C C . LEU A 1 99 ? 6.232 3.743 -1.286 1.00 81.12 99 LEU A C 1
ATOM 761 O O . LEU A 1 99 ? 6.338 3.065 -2.311 1.00 81.12 99 LEU A O 1
ATOM 765 N N . ALA A 1 100 ? 7.253 3.960 -0.459 1.00 83.00 100 ALA A N 1
ATOM 766 C CA . ALA A 1 100 ? 8.563 3.393 -0.724 1.00 83.00 100 ALA A CA 1
ATOM 767 C C . ALA A 1 100 ? 8.540 1.862 -0.622 1.00 83.00 100 ALA A C 1
ATOM 769 O O . ALA A 1 100 ? 9.138 1.179 -1.456 1.00 83.00 100 ALA A O 1
ATOM 770 N N . TRP A 1 101 ? 7.798 1.309 0.340 1.00 85.94 101 TRP A N 1
ATOM 771 C CA . TRP A 1 101 ? 7.572 -0.130 0.434 1.00 85.94 101 TRP A CA 1
ATOM 772 C C . TRP A 1 101 ? 6.817 -0.661 -0.788 1.00 85.94 101 TRP A C 1
ATOM 774 O O . TRP A 1 101 ? 7.234 -1.657 -1.381 1.00 85.94 101 TRP A O 1
ATOM 784 N N . ARG A 1 102 ? 5.753 0.024 -1.227 1.00 84.06 102 ARG A N 1
ATOM 785 C CA . ARG A 1 102 ? 4.984 -0.385 -2.412 1.00 84.06 102 ARG A CA 1
ATOM 786 C C . ARG A 1 102 ? 5.829 -0.377 -3.681 1.00 84.06 102 ARG A C 1
ATOM 788 O O . ARG A 1 102 ? 5.759 -1.330 -4.450 1.00 84.06 102 ARG A O 1
ATOM 795 N N . ALA A 1 103 ? 6.649 0.654 -3.871 1.00 86.69 103 ALA A N 1
ATOM 796 C CA . ALA A 1 103 ? 7.595 0.725 -4.978 1.00 86.69 103 ALA A CA 1
ATOM 797 C C . ALA A 1 103 ? 8.538 -0.491 -4.988 1.00 86.69 103 ALA A C 1
ATOM 799 O O . ALA A 1 103 ? 8.730 -1.105 -6.032 1.00 86.69 103 ALA A O 1
ATOM 800 N N . VAL A 1 104 ? 9.066 -0.887 -3.822 1.00 87.06 104 VAL A N 1
ATOM 801 C CA . VAL A 1 104 ? 9.914 -2.084 -3.688 1.00 87.06 104 VAL A CA 1
ATOM 802 C C . VAL A 1 104 ? 9.156 -3.359 -4.058 1.00 87.06 104 VAL A C 1
ATOM 804 O O . VAL A 1 104 ? 9.698 -4.186 -4.786 1.00 87.06 104 VAL A O 1
ATOM 807 N N . GLN A 1 105 ? 7.921 -3.534 -3.579 1.00 87.94 105 GLN A N 1
ATOM 808 C CA . GLN A 1 105 ? 7.135 -4.728 -3.908 1.00 87.94 105 GLN A CA 1
ATOM 809 C C . GLN A 1 105 ? 6.839 -4.814 -5.405 1.00 87.94 105 GLN A C 1
ATOM 811 O O . GLN A 1 105 ? 7.054 -5.860 -6.008 1.00 87.94 105 GLN A O 1
ATOM 816 N N . TRP A 1 106 ? 6.428 -3.708 -6.025 1.00 88.62 106 TRP A N 1
ATOM 817 C CA . TRP A 1 106 ? 6.149 -3.675 -7.458 1.00 88.62 106 TRP A CA 1
ATOM 818 C C . TRP A 1 106 ? 7.385 -3.964 -8.310 1.00 88.62 106 TRP A C 1
ATOM 820 O O . TRP A 1 106 ? 7.274 -4.716 -9.270 1.00 88.62 106 TRP A O 1
ATOM 830 N N . CYS A 1 107 ? 8.579 -3.489 -7.940 1.00 89.81 107 CYS A N 1
ATOM 831 C CA . CYS A 1 107 ? 9.815 -3.831 -8.660 1.00 89.81 107 CYS A CA 1
ATOM 832 C C . CYS A 1 107 ? 10.081 -5.347 -8.744 1.00 89.81 107 CYS A C 1
ATOM 834 O O . CYS A 1 107 ? 10.729 -5.796 -9.689 1.00 89.81 107 CYS A O 1
ATOM 836 N N . LYS A 1 108 ? 9.576 -6.141 -7.793 1.00 87.56 108 LYS A N 1
ATOM 837 C CA . LYS A 1 108 ? 9.716 -7.607 -7.790 1.00 87.56 108 LYS A CA 1
ATOM 838 C C . LYS A 1 108 ? 8.708 -8.296 -8.707 1.00 87.56 108 LYS A C 1
ATOM 840 O O . LYS A 1 108 ? 8.946 -9.413 -9.171 1.00 87.56 108 LYS A O 1
ATOM 845 N N . GLU A 1 109 ? 7.598 -7.639 -9.021 1.00 88.19 109 GLU A N 1
ATOM 846 C CA . GLU A 1 109 ? 6.540 -8.202 -9.855 1.00 88.19 109 GLU A CA 1
ATOM 847 C C . GLU A 1 109 ? 6.957 -8.200 -11.336 1.00 88.19 109 GLU A C 1
ATOM 849 O O . GLU A 1 109 ? 7.351 -7.157 -11.866 1.00 88.19 109 GLU A O 1
ATOM 854 N N . PRO A 1 110 ? 6.910 -9.347 -12.036 1.00 88.12 110 PRO A N 1
ATOM 855 C CA . PRO A 1 110 ? 7.234 -9.400 -13.463 1.00 88.12 110 PRO A CA 1
ATOM 856 C C . PRO A 1 110 ? 6.247 -8.590 -14.307 1.00 88.12 110 PRO A C 1
ATOM 858 O O . PRO A 1 110 ? 6.651 -7.955 -15.279 1.00 88.12 110 PRO A O 1
ATOM 861 N N . GLU A 1 111 ? 4.974 -8.532 -13.915 1.00 88.00 111 GLU A N 1
ATOM 862 C CA . GLU A 1 111 ? 3.951 -7.749 -14.609 1.00 88.00 111 GLU A CA 1
ATOM 863 C C . GLU A 1 111 ? 4.248 -6.250 -14.561 1.00 88.00 111 GLU A C 1
ATOM 865 O O . GLU A 1 111 ? 4.123 -5.562 -15.575 1.00 88.00 111 GLU A O 1
ATOM 870 N N . PHE A 1 112 ? 4.684 -5.746 -13.405 1.00 91.38 112 PHE A N 1
ATOM 871 C CA . PHE A 1 112 ? 5.075 -4.349 -13.255 1.00 91.38 112 PHE A CA 1
ATOM 872 C C . PHE A 1 112 ? 6.319 -4.020 -14.081 1.00 91.38 112 PHE A C 1
ATOM 874 O O . PHE A 1 112 ? 6.349 -3.000 -14.769 1.00 91.38 112 PHE A O 1
ATOM 881 N N . ARG A 1 113 ? 7.326 -4.902 -14.071 1.00 92.12 113 ARG A N 1
ATOM 882 C CA . ARG A 1 113 ? 8.547 -4.754 -14.879 1.00 92.12 113 ARG A CA 1
ATOM 883 C C . ARG A 1 113 ? 8.238 -4.736 -16.377 1.00 92.12 113 ARG A C 1
ATOM 885 O O . ARG A 1 113 ? 8.753 -3.881 -17.093 1.00 92.12 113 ARG A O 1
ATOM 892 N N . ALA A 1 114 ? 7.348 -5.613 -16.839 1.00 89.00 114 ALA A N 1
ATOM 893 C CA . ALA A 1 114 ? 6.885 -5.630 -18.224 1.00 89.00 114 ALA A CA 1
ATOM 894 C C . ALA A 1 114 ? 6.091 -4.362 -18.583 1.00 89.00 114 ALA A C 1
ATOM 896 O O . ALA A 1 114 ? 6.290 -3.781 -19.650 1.00 89.00 114 ALA A O 1
ATOM 897 N N . TRP A 1 115 ? 5.214 -3.904 -17.685 1.00 91.56 115 TRP A N 1
ATOM 898 C CA . TRP A 1 115 ? 4.461 -2.664 -17.863 1.00 91.56 115 TRP A CA 1
ATOM 899 C C . TRP A 1 115 ? 5.386 -1.443 -17.972 1.00 91.56 115 TRP A C 1
ATOM 901 O O . TRP A 1 115 ? 5.224 -0.650 -18.904 1.00 91.56 115 TRP A O 1
ATOM 911 N N . LEU A 1 116 ? 6.379 -1.333 -17.080 1.00 91.50 116 LEU A N 1
ATOM 912 C CA . LEU A 1 116 ? 7.421 -0.306 -17.139 1.00 91.50 116 LEU A CA 1
ATOM 913 C C . LEU A 1 116 ? 8.225 -0.391 -18.434 1.00 91.50 116 LEU A C 1
ATOM 915 O O . LEU A 1 116 ? 8.503 0.646 -19.023 1.00 91.50 116 LEU A O 1
ATOM 919 N N . GLY A 1 117 ? 8.552 -1.600 -18.898 1.00 88.56 117 GLY A N 1
ATOM 920 C CA . GLY A 1 117 ? 9.236 -1.817 -20.173 1.00 88.56 117 GLY A CA 1
ATOM 921 C C . GLY A 1 117 ? 8.503 -1.166 -21.343 1.00 88.56 117 GLY A C 1
ATOM 922 O O . GLY A 1 117 ? 9.082 -0.379 -22.084 1.00 88.56 117 GLY A O 1
ATOM 923 N N . VAL A 1 118 ? 7.195 -1.413 -21.440 1.00 86.56 118 VAL A N 1
ATOM 924 C CA . VAL A 1 118 ? 6.346 -0.840 -22.496 1.00 86.56 118 VAL A CA 1
ATOM 925 C C . VAL A 1 118 ? 6.169 0.676 -22.344 1.00 86.56 118 VAL A C 1
ATOM 927 O O . VAL A 1 118 ? 6.139 1.387 -23.342 1.00 86.56 118 VAL A O 1
ATOM 930 N N . HIS A 1 119 ? 6.028 1.189 -21.117 1.00 85.12 119 HIS A N 1
ATOM 931 C CA . HIS A 1 119 ? 5.736 2.613 -20.882 1.00 85.12 119 HIS A CA 1
ATOM 932 C C . HIS A 1 119 ? 6.980 3.504 -20.872 1.00 85.12 119 HIS A C 1
ATOM 934 O O . HIS A 1 119 ? 6.872 4.698 -21.138 1.00 85.12 119 HIS A O 1
ATOM 940 N N . GLY A 1 120 ? 8.142 2.940 -20.554 1.00 80.06 120 GLY A N 1
ATOM 941 C CA . GLY A 1 120 ? 9.432 3.620 -20.593 1.00 80.06 120 GLY A CA 1
ATOM 942 C C . GLY A 1 120 ? 10.227 3.376 -21.872 1.00 80.06 120 GLY A C 1
ATOM 943 O O . GLY A 1 120 ? 11.375 3.802 -21.934 1.00 80.06 120 GLY A O 1
ATOM 944 N N . ASP A 1 121 ? 9.627 2.710 -22.866 1.00 80.69 121 ASP A N 1
ATOM 945 C CA . ASP A 1 121 ? 10.243 2.391 -24.162 1.00 80.69 121 ASP A CA 1
ATOM 946 C C . ASP A 1 121 ? 11.570 1.618 -24.027 1.00 80.69 121 ASP A C 1
ATOM 948 O O . ASP A 1 121 ? 12.567 1.870 -24.706 1.00 80.69 121 ASP A O 1
ATOM 952 N N . PHE A 1 122 ? 11.602 0.667 -23.090 1.00 80.62 122 PHE A N 1
ATOM 953 C CA . PHE A 1 122 ? 12.766 -0.179 -22.868 1.00 80.62 122 PHE A CA 1
ATOM 954 C C . PHE A 1 122 ? 12.690 -1.430 -23.743 1.00 80.62 122 PHE A C 1
ATOM 956 O O . PHE A 1 122 ? 11.701 -2.160 -23.748 1.00 80.62 122 PHE A O 1
ATOM 963 N N . VAL A 1 123 ? 13.784 -1.707 -24.452 1.00 66.88 123 VAL A N 1
ATOM 964 C CA . VAL A 1 123 ? 13.867 -2.802 -25.433 1.00 66.88 123 VAL A CA 1
ATOM 965 C C . VAL A 1 123 ? 14.030 -4.181 -24.772 1.00 66.88 123 VAL A C 1
ATOM 967 O O . VAL A 1 123 ? 13.731 -5.201 -25.385 1.00 66.88 123 VAL A O 1
ATOM 970 N N . ASN A 1 124 ? 14.495 -4.221 -23.518 1.00 76.81 124 ASN A N 1
ATOM 971 C CA . ASN A 1 124 ? 14.796 -5.446 -22.772 1.00 76.81 124 ASN A CA 1
ATOM 972 C C . ASN A 1 124 ? 13.913 -5.579 -21.525 1.00 76.81 124 ASN A C 1
ATOM 974 O O . ASN A 1 124 ? 13.409 -4.584 -21.006 1.00 76.81 124 ASN A O 1
ATOM 978 N N . GLU A 1 125 ? 13.778 -6.804 -21.009 1.00 79.25 125 GLU A N 1
ATOM 979 C CA . GLU A 1 125 ? 13.117 -7.060 -19.727 1.00 79.25 125 GLU A CA 1
ATOM 980 C C . GLU A 1 125 ? 13.849 -6.332 -18.588 1.00 79.25 125 GLU A C 1
ATOM 982 O O . GLU A 1 125 ? 15.066 -6.458 -18.429 1.00 79.25 125 GLU A O 1
ATOM 987 N N . LEU A 1 126 ? 13.111 -5.551 -17.794 1.00 86.88 126 LEU A N 1
ATOM 988 C CA . LEU A 1 126 ? 13.687 -4.832 -16.661 1.00 86.88 126 LEU A CA 1
ATOM 989 C C . LEU A 1 126 ? 13.976 -5.796 -15.510 1.00 86.88 126 LEU A C 1
ATOM 991 O O . LEU A 1 126 ? 13.140 -6.619 -15.142 1.00 86.88 126 LEU A O 1
ATOM 995 N N . THR A 1 127 ? 15.137 -5.636 -14.883 1.00 89.94 127 THR A N 1
ATOM 996 C CA . THR A 1 127 ? 15.442 -6.245 -13.582 1.00 89.94 127 THR A CA 1
ATOM 997 C C . THR A 1 127 ? 14.784 -5.455 -12.442 1.00 89.94 127 THR A C 1
ATOM 999 O O . THR A 1 127 ? 14.312 -4.335 -12.647 1.00 89.94 127 THR A O 1
ATOM 1002 N N . GLU A 1 128 ? 14.753 -6.018 -11.225 1.00 88.44 128 GLU A N 1
ATOM 1003 C CA . GLU A 1 128 ? 14.250 -5.318 -10.025 1.00 88.44 128 GLU A CA 1
ATOM 1004 C C . GLU A 1 128 ? 14.975 -3.976 -9.813 1.00 88.44 128 GLU A C 1
ATOM 1006 O O . GLU A 1 128 ? 14.333 -2.942 -9.605 1.00 88.44 128 GLU A O 1
ATOM 1011 N N . ASP A 1 129 ? 16.306 -3.981 -9.929 1.00 85.44 129 ASP A N 1
ATOM 1012 C CA . ASP A 1 129 ? 17.133 -2.785 -9.760 1.00 85.44 129 ASP A CA 1
ATOM 1013 C C . ASP A 1 129 ? 16.872 -1.752 -10.861 1.00 85.44 129 ASP A C 1
ATOM 1015 O O . ASP A 1 129 ? 16.688 -0.572 -10.564 1.00 85.44 129 ASP A O 1
ATOM 1019 N N . ALA A 1 130 ? 16.759 -2.187 -12.121 1.00 86.81 130 ALA A N 1
ATOM 1020 C CA . ALA A 1 130 ? 16.437 -1.292 -13.229 1.00 86.81 130 ALA A CA 1
ATOM 1021 C C . ALA A 1 130 ? 15.053 -0.650 -13.049 1.00 86.81 130 ALA A C 1
ATOM 1023 O O . ALA A 1 130 ? 14.907 0.558 -13.216 1.00 86.81 130 ALA A O 1
ATOM 1024 N N . ALA A 1 131 ? 14.045 -1.424 -12.632 1.00 88.75 131 ALA A N 1
ATOM 1025 C CA . ALA A 1 131 ? 12.722 -0.890 -12.317 1.00 88.75 131 ALA A CA 1
ATOM 1026 C C . ALA A 1 131 ? 12.783 0.148 -11.185 1.00 88.75 131 ALA A C 1
ATOM 1028 O O . ALA A 1 131 ? 12.127 1.185 -11.260 1.00 88.75 131 ALA A O 1
ATOM 1029 N N . SER A 1 132 ? 13.607 -0.092 -10.162 1.00 90.62 132 SER A N 1
ATOM 1030 C CA . SER A 1 132 ? 13.830 0.866 -9.076 1.00 90.62 132 SER A CA 1
ATOM 1031 C C . SER A 1 132 ? 14.447 2.181 -9.576 1.00 90.62 132 SER A C 1
ATOM 1033 O O . SER A 1 132 ? 14.007 3.252 -9.155 1.00 90.62 132 SER A O 1
ATOM 1035 N N . GLU A 1 133 ? 15.426 2.130 -10.483 1.00 88.88 133 GLU A N 1
ATOM 1036 C CA . GLU A 1 133 ? 16.001 3.335 -11.103 1.00 88.88 133 GLU A CA 1
ATOM 1037 C C . GLU A 1 133 ? 14.971 4.119 -11.922 1.00 88.88 133 GLU A C 1
ATOM 1039 O O . GLU A 1 133 ? 14.928 5.348 -11.848 1.00 88.88 133 GLU A O 1
ATOM 1044 N N . VAL A 1 134 ? 14.080 3.427 -12.636 1.00 91.25 134 VAL A N 1
ATOM 1045 C CA . VAL A 1 134 ? 13.006 4.080 -13.400 1.00 91.25 134 VAL A CA 1
ATOM 1046 C C . VAL A 1 134 ? 12.032 4.811 -12.479 1.00 91.25 134 VAL A C 1
ATOM 1048 O O . VAL A 1 134 ? 11.714 5.972 -12.736 1.00 91.25 134 VAL A O 1
ATOM 1051 N N . ILE A 1 135 ? 11.606 4.184 -11.375 1.00 90.50 135 ILE A N 1
ATOM 1052 C CA . ILE A 1 135 ? 10.740 4.840 -10.380 1.00 90.50 135 ILE A CA 1
ATOM 1053 C C . ILE A 1 135 ? 11.406 6.114 -9.854 1.00 90.50 135 ILE A C 1
ATOM 1055 O O . ILE A 1 135 ? 10.776 7.170 -9.811 1.00 90.50 135 ILE A O 1
ATOM 1059 N N . LYS A 1 136 ? 12.684 6.026 -9.473 1.00 91.31 136 LYS A N 1
ATOM 1060 C CA . LYS A 1 136 ? 13.457 7.167 -8.973 1.00 91.31 136 LYS A CA 1
ATOM 1061 C C . LYS A 1 136 ? 13.546 8.301 -9.993 1.00 91.31 136 LYS A C 1
ATOM 1063 O O . LYS A 1 136 ? 13.272 9.450 -9.652 1.00 91.31 136 LYS A O 1
ATOM 1068 N N . SER A 1 137 ? 13.834 7.966 -11.250 1.00 90.69 137 SER A N 1
ATOM 1069 C CA . SER A 1 137 ? 13.898 8.926 -12.353 1.00 90.69 137 SER A CA 1
ATOM 1070 C C . SER A 1 137 ? 12.556 9.627 -12.589 1.00 90.69 137 SER A C 1
ATOM 1072 O O . SER A 1 137 ? 12.506 10.852 -12.657 1.00 90.69 137 SER A O 1
ATOM 1074 N N . TRP A 1 138 ? 11.450 8.881 -12.649 1.00 91.19 138 TRP A N 1
ATOM 1075 C CA . TRP A 1 138 ? 10.121 9.454 -12.897 1.00 91.19 138 TRP A CA 1
ATOM 1076 C C . TRP A 1 138 ? 9.590 10.273 -11.722 1.00 91.19 138 TRP A C 1
ATOM 1078 O O . TRP A 1 138 ? 8.851 11.237 -11.920 1.00 91.19 138 TRP A O 1
ATOM 1088 N N . CYS A 1 139 ? 9.947 9.896 -10.496 1.00 90.12 139 CYS A N 1
ATOM 1089 C CA . CYS A 1 139 ? 9.555 10.618 -9.290 1.00 90.12 139 CYS A CA 1
ATOM 1090 C C . CYS A 1 139 ? 10.539 11.725 -8.892 1.00 90.12 139 CYS A C 1
ATOM 1092 O O . CYS A 1 139 ? 10.262 12.427 -7.922 1.00 90.12 139 CYS A O 1
ATOM 1094 N N . ASN A 1 140 ? 11.633 11.902 -9.641 1.00 90.75 140 ASN A N 1
ATOM 1095 C CA . ASN A 1 140 ? 12.689 12.880 -9.384 1.00 90.75 140 ASN A CA 1
ATOM 1096 C C . ASN A 1 140 ? 13.246 12.796 -7.948 1.00 90.75 140 ASN A C 1
ATOM 1098 O O . ASN A 1 140 ? 13.272 13.790 -7.222 1.00 90.75 140 ASN A O 1
ATOM 1102 N N . VAL A 1 141 ? 13.643 11.588 -7.539 1.00 89.31 141 VAL A N 1
ATOM 1103 C CA . VAL A 1 141 ? 14.227 11.300 -6.218 1.00 89.31 141 VAL A CA 1
ATOM 1104 C C . VAL A 1 141 ? 15.476 10.436 -6.348 1.00 89.31 141 VAL A C 1
ATOM 1106 O O . VAL A 1 141 ? 15.530 9.545 -7.194 1.00 89.31 141 VAL A O 1
ATOM 1109 N N . ASP A 1 142 ? 16.448 10.634 -5.461 1.00 80.25 142 ASP A N 1
ATOM 1110 C CA . ASP A 1 142 ? 17.672 9.823 -5.428 1.00 80.25 142 ASP A CA 1
ATOM 1111 C C . ASP A 1 142 ? 17.474 8.532 -4.619 1.00 80.25 142 ASP A C 1
ATOM 1113 O O . ASP A 1 142 ? 18.123 7.503 -4.854 1.00 80.25 142 ASP A O 1
ATOM 1117 N N . SER A 1 143 ? 16.525 8.559 -3.680 1.00 83.69 143 SER A N 1
ATOM 1118 C CA . SER A 1 143 ? 16.165 7.432 -2.834 1.00 83.69 143 SER A CA 1
ATOM 1119 C C . SER A 1 143 ? 14.667 7.158 -2.841 1.00 83.69 143 SER A C 1
ATOM 1121 O O . SER A 1 143 ? 13.843 8.048 -2.652 1.00 83.69 143 SER A O 1
ATOM 1123 N N . ARG A 1 144 ? 14.293 5.873 -2.921 1.00 80.25 144 ARG A N 1
ATOM 1124 C CA . ARG A 1 144 ? 12.894 5.425 -2.774 1.00 80.25 144 ARG A CA 1
ATOM 1125 C C . ARG A 1 144 ? 12.265 5.895 -1.461 1.00 80.25 144 ARG A C 1
ATOM 1127 O O . ARG A 1 144 ? 11.064 6.110 -1.428 1.00 80.25 144 ARG A O 1
ATOM 1134 N N . LYS A 1 145 ? 13.063 6.095 -0.403 1.00 79.75 145 LYS A N 1
ATOM 1135 C CA . LYS A 1 145 ? 12.587 6.607 0.895 1.00 79.75 145 LYS A CA 1
ATOM 1136 C C . LYS A 1 145 ? 11.966 8.004 0.791 1.00 79.75 145 LYS A C 1
ATOM 1138 O O . LYS A 1 145 ? 11.103 8.347 1.591 1.00 79.75 145 LYS A O 1
ATOM 1143 N N . GLU A 1 146 ? 12.387 8.798 -0.190 1.00 81.19 146 GLU A N 1
ATOM 1144 C CA . GLU A 1 146 ? 11.857 10.145 -0.404 1.00 81.19 146 GLU A CA 1
ATOM 1145 C C . GLU A 1 146 ? 10.426 10.127 -0.940 1.00 81.19 146 GLU A C 1
ATOM 1147 O O . GLU A 1 146 ? 9.716 11.114 -0.791 1.00 81.19 146 GLU A O 1
ATOM 1152 N N . LEU A 1 147 ? 9.954 8.996 -1.479 1.00 83.56 147 LEU A N 1
ATOM 1153 C CA . LEU A 1 147 ? 8.554 8.844 -1.877 1.00 83.56 147 LEU A CA 1
ATOM 1154 C C . LEU A 1 147 ? 7.593 9.058 -0.703 1.00 83.56 147 LEU A C 1
ATOM 1156 O O . LEU A 1 147 ? 6.458 9.451 -0.928 1.00 83.56 147 LEU A O 1
ATOM 1160 N N . ASP A 1 148 ? 8.018 8.830 0.541 1.00 79.12 148 ASP A N 1
ATOM 1161 C CA . ASP A 1 148 ? 7.160 9.008 1.716 1.00 79.12 148 ASP A CA 1
ATOM 1162 C C . ASP A 1 148 ? 7.289 10.390 2.369 1.00 79.12 148 ASP A C 1
ATOM 1164 O O . ASP A 1 148 ? 6.386 10.817 3.093 1.00 79.12 148 ASP A O 1
ATOM 1168 N N . THR A 1 149 ? 8.380 11.111 2.117 1.00 78.94 149 THR A N 1
ATOM 1169 C CA . THR A 1 149 ? 8.671 12.401 2.764 1.00 78.94 149 THR A CA 1
ATOM 1170 C C . THR A 1 149 ? 8.525 13.595 1.825 1.00 78.94 149 THR A C 1
ATOM 1172 O O . THR A 1 149 ? 8.258 14.698 2.297 1.00 78.94 149 THR A O 1
ATOM 1175 N N . ASN A 1 150 ? 8.658 13.393 0.513 1.00 83.12 150 ASN A N 1
ATOM 1176 C CA . ASN A 1 150 ? 8.565 14.433 -0.504 1.00 83.12 150 ASN A CA 1
ATOM 1177 C C . ASN A 1 150 ? 7.180 14.414 -1.173 1.00 83.12 150 ASN A C 1
ATOM 1179 O O . ASN A 1 150 ? 6.842 13.503 -1.928 1.00 83.12 150 ASN A O 1
ATOM 1183 N N . GLU A 1 151 ? 6.379 15.448 -0.918 1.00 80.69 151 GLU A N 1
ATOM 1184 C CA . GLU A 1 151 ? 5.021 15.581 -1.464 1.00 80.69 151 GLU A CA 1
ATOM 1185 C C . GLU A 1 151 ? 4.986 15.674 -3.001 1.00 80.69 151 GLU A C 1
ATOM 1187 O O . GLU A 1 151 ? 4.055 15.163 -3.632 1.00 80.69 151 GLU A O 1
ATOM 1192 N N . ASP A 1 152 ? 6.008 16.255 -3.635 1.00 83.31 152 ASP A N 1
ATOM 1193 C CA . ASP A 1 152 ? 6.103 16.286 -5.097 1.00 83.31 152 ASP A CA 1
ATOM 1194 C C . ASP A 1 152 ? 6.402 14.891 -5.659 1.00 83.31 152 ASP A C 1
ATOM 1196 O O . ASP A 1 152 ? 5.761 14.466 -6.626 1.00 83.31 152 ASP A O 1
ATOM 1200 N N . ALA A 1 153 ? 7.291 14.137 -5.007 1.00 85.50 153 ALA A N 1
ATOM 1201 C CA . ALA A 1 153 ? 7.584 12.755 -5.377 1.00 85.50 153 ALA A CA 1
ATOM 1202 C C . ALA A 1 153 ? 6.350 11.853 -5.213 1.00 85.50 153 ALA A C 1
ATOM 1204 O O . ALA A 1 153 ? 6.052 11.051 -6.098 1.00 85.50 153 ALA A O 1
ATOM 1205 N N . LYS A 1 154 ? 5.563 12.041 -4.142 1.00 86.06 154 LYS A N 1
ATOM 1206 C CA . LYS A 1 154 ? 4.259 11.375 -3.956 1.00 86.06 154 LYS A CA 1
ATOM 1207 C C . LYS A 1 154 ? 3.306 11.657 -5.102 1.00 86.06 154 LYS A C 1
ATOM 1209 O O . LYS A 1 154 ? 2.669 10.737 -5.622 1.00 86.06 154 LYS A O 1
ATOM 1214 N N . ARG A 1 155 ? 3.173 12.931 -5.484 1.00 86.38 155 ARG A N 1
ATOM 1215 C CA . ARG A 1 155 ? 2.288 13.344 -6.577 1.00 86.38 155 ARG A CA 1
ATOM 1216 C C . ARG A 1 155 ? 2.711 12.677 -7.883 1.00 86.38 155 ARG A C 1
ATOM 1218 O O . ARG A 1 155 ? 1.866 12.077 -8.546 1.00 86.38 155 ARG A O 1
ATOM 1225 N N . LEU A 1 156 ? 4.003 12.723 -8.208 1.00 87.00 156 LEU A N 1
ATOM 1226 C CA . LEU A 1 156 ? 4.558 12.094 -9.407 1.00 87.00 156 LEU A CA 1
ATOM 1227 C C . LEU A 1 156 ? 4.369 10.576 -9.391 1.00 87.00 156 LEU A C 1
ATOM 1229 O O . LEU A 1 156 ? 3.878 10.020 -10.370 1.00 87.00 156 LEU A O 1
ATOM 1233 N N . PHE A 1 157 ? 4.654 9.907 -8.274 1.00 89.88 157 PHE A N 1
ATOM 1234 C CA . PHE A 1 157 ? 4.445 8.466 -8.130 1.00 89.88 157 PHE A CA 1
ATOM 1235 C C . PHE A 1 157 ? 2.981 8.081 -8.359 1.00 89.88 157 PHE A C 1
ATOM 1237 O O . PHE A 1 157 ? 2.673 7.145 -9.099 1.00 89.88 157 PHE A O 1
ATOM 1244 N N . ASN A 1 158 ? 2.049 8.830 -7.770 1.00 87.62 158 ASN A N 1
ATOM 1245 C CA . ASN A 1 158 ? 0.628 8.555 -7.935 1.00 87.62 158 ASN A CA 1
ATOM 1246 C C . ASN A 1 158 ? 0.147 8.803 -9.378 1.00 87.62 158 ASN A C 1
ATOM 1248 O O . ASN A 1 158 ? -0.644 8.015 -9.904 1.00 87.62 158 ASN A O 1
ATOM 1252 N N . GLN A 1 159 ? 0.636 9.867 -10.019 1.00 86.88 159 GLN A N 1
ATOM 1253 C CA . GLN A 1 159 ? 0.213 10.293 -11.354 1.00 86.88 159 GLN A CA 1
ATOM 1254 C C . GLN A 1 159 ? 0.836 9.464 -12.484 1.00 86.88 159 GLN A C 1
ATOM 1256 O O . GLN A 1 159 ? 0.133 9.111 -13.430 1.00 86.88 159 GLN A O 1
ATOM 1261 N N . LEU A 1 160 ? 2.134 9.168 -12.400 1.00 87.94 160 LEU A N 1
ATOM 1262 C CA . LEU A 1 160 ? 2.901 8.511 -13.463 1.00 87.94 160 LEU A CA 1
ATOM 1263 C C . LEU A 1 160 ? 2.943 6.990 -13.307 1.00 87.94 160 LEU A C 1
ATOM 1265 O O . LEU A 1 160 ? 3.039 6.282 -14.305 1.00 87.94 160 LEU A O 1
ATOM 1269 N N . ILE A 1 161 ? 2.852 6.484 -12.073 1.00 91.56 161 ILE A N 1
ATOM 1270 C CA . ILE A 1 161 ? 3.069 5.062 -11.781 1.00 91.56 161 ILE A CA 1
ATOM 1271 C C . ILE A 1 161 ? 1.780 4.412 -11.290 1.00 91.56 161 ILE A C 1
ATOM 1273 O O . ILE A 1 161 ? 1.189 3.613 -12.013 1.00 91.56 161 ILE A O 1
ATOM 1277 N N . ARG A 1 162 ? 1.292 4.778 -10.096 1.00 88.44 162 ARG A N 1
ATOM 1278 C CA . ARG A 1 162 ? 0.147 4.099 -9.456 1.00 88.44 162 ARG A CA 1
ATOM 1279 C C . ARG A 1 162 ? -1.105 4.121 -10.333 1.00 88.44 162 ARG A C 1
ATOM 1281 O O . ARG A 1 162 ? -1.694 3.069 -10.560 1.00 88.44 162 ARG A O 1
ATOM 1288 N N . GLY A 1 163 ? -1.511 5.292 -10.826 1.00 87.06 163 GLY A N 1
ATOM 1289 C CA . GLY A 1 163 ? -2.722 5.433 -11.641 1.00 87.06 163 GLY A CA 1
ATOM 1290 C C . GLY A 1 163 ? -2.655 4.667 -12.972 1.00 87.06 163 GLY A C 1
ATOM 1291 O O . GLY A 1 163 ? -3.537 3.848 -13.244 1.00 87.06 163 GLY A O 1
ATOM 1292 N N . PRO A 1 164 ? -1.633 4.904 -13.814 1.00 89.12 164 PRO A N 1
ATOM 1293 C CA . PRO A 1 164 ? -1.452 4.185 -15.074 1.00 89.12 164 PRO A CA 1
ATOM 1294 C C . PRO A 1 164 ? -1.282 2.669 -14.909 1.00 89.12 164 PRO A C 1
ATOM 1296 O O . PRO A 1 164 ? -1.932 1.911 -15.632 1.00 89.12 164 PRO A O 1
ATOM 1299 N N . TYR A 1 165 ? -0.497 2.215 -13.927 1.00 89.12 165 TYR A N 1
ATOM 1300 C CA . TYR A 1 165 ? -0.324 0.786 -13.659 1.00 89.12 165 TYR A CA 1
ATOM 1301 C C . TYR A 1 165 ? -1.639 0.130 -13.221 1.00 89.12 165 TYR A C 1
ATOM 1303 O O . TYR A 1 165 ? -2.002 -0.931 -13.723 1.00 89.12 165 TYR A O 1
ATOM 1311 N N . GLN A 1 166 ? -2.434 0.795 -12.377 1.00 86.38 166 GLN A N 1
ATOM 1312 C CA . GLN A 1 166 ? -3.749 0.288 -11.979 1.00 86.38 166 GLN A CA 1
ATOM 1313 C C . GLN A 1 166 ? -4.704 0.141 -13.176 1.00 86.38 166 GLN A C 1
ATOM 1315 O O . GLN A 1 166 ? -5.407 -0.863 -13.283 1.00 86.38 166 GLN A O 1
ATOM 1320 N N . LYS A 1 167 ? -4.697 1.092 -14.122 1.00 84.38 167 LYS A N 1
ATOM 1321 C CA . LYS A 1 167 ? -5.462 0.966 -15.377 1.00 84.38 167 LYS A CA 1
ATOM 1322 C C . LYS A 1 167 ? -4.983 -0.217 -16.221 1.00 84.38 167 LYS A C 1
ATOM 1324 O O . LYS A 1 167 ? -5.811 -0.913 -16.805 1.00 84.38 167 LYS A O 1
ATOM 1329 N N . HIS A 1 168 ? -3.673 -0.460 -16.270 1.00 86.12 168 HIS A N 1
ATOM 1330 C CA . HIS A 1 168 ? -3.106 -1.616 -16.964 1.00 86.12 168 HIS A CA 1
ATOM 1331 C C . HIS A 1 168 ? -3.563 -2.942 -16.339 1.00 86.12 168 HIS A C 1
ATOM 1333 O O . HIS A 1 168 ? -3.996 -3.838 -17.063 1.00 86.12 168 HIS A O 1
ATOM 1339 N N . LEU A 1 169 ? -3.539 -3.047 -15.007 1.00 84.25 169 LEU A N 1
ATOM 1340 C CA . LEU A 1 169 ? -4.025 -4.224 -14.281 1.00 84.25 169 LEU A CA 1
ATOM 1341 C C . LEU A 1 169 ? -5.512 -4.491 -14.562 1.00 84.25 169 LEU A C 1
ATOM 1343 O O . LEU A 1 169 ? -5.877 -5.616 -14.911 1.00 84.25 169 LEU A O 1
ATOM 1347 N N . MET A 1 170 ? -6.346 -3.446 -14.532 1.00 83.69 170 MET A N 1
ATOM 1348 C CA . MET A 1 170 ? -7.770 -3.541 -14.882 1.00 83.69 170 MET A CA 1
ATOM 1349 C C . MET A 1 170 ? -7.985 -4.004 -16.329 1.00 83.69 170 MET A C 1
ATOM 1351 O O . MET A 1 170 ? -8.805 -4.886 -16.574 1.00 83.69 170 MET A O 1
ATOM 1355 N N . ALA A 1 171 ? -7.227 -3.462 -17.288 1.00 82.62 171 ALA A N 1
ATOM 1356 C CA . ALA A 1 171 ? -7.328 -3.840 -18.699 1.00 82.62 171 ALA A CA 1
ATOM 1357 C C . ALA A 1 171 ? -6.930 -5.305 -18.958 1.00 82.62 171 ALA A C 1
ATOM 1359 O O . ALA A 1 171 ? -7.434 -5.920 -19.896 1.00 82.62 171 ALA A O 1
ATOM 1360 N N . ARG A 1 172 ? -6.054 -5.878 -18.122 1.00 82.31 172 ARG A N 1
ATOM 1361 C CA . ARG A 1 172 ? -5.655 -7.293 -18.186 1.00 82.31 172 ARG A CA 1
ATOM 1362 C C . ARG A 1 172 ? -6.540 -8.226 -17.355 1.00 82.31 172 ARG A C 1
ATOM 1364 O O . ARG A 1 172 ? -6.283 -9.426 -17.340 1.00 82.31 172 ARG A O 1
ATOM 1371 N N . GLY A 1 173 ? -7.564 -7.703 -16.676 1.00 77.81 173 GLY A N 1
ATOM 1372 C CA . GLY A 1 173 ? -8.447 -8.487 -15.805 1.00 77.81 173 GLY A CA 1
ATOM 1373 C C . GLY A 1 173 ? -7.794 -8.936 -14.493 1.00 77.81 173 GLY A C 1
ATOM 1374 O O . GLY A 1 173 ? -8.313 -9.825 -13.820 1.00 77.81 173 GLY A O 1
ATOM 1375 N N . ILE A 1 174 ? -6.664 -8.333 -14.117 1.00 74.25 174 ILE A N 1
ATOM 1376 C CA . ILE A 1 174 ? -5.956 -8.616 -12.869 1.00 74.25 174 ILE A CA 1
ATOM 1377 C C . ILE A 1 174 ? -6.505 -7.650 -11.811 1.00 74.25 174 ILE A C 1
ATOM 1379 O O . ILE A 1 174 ? -6.019 -6.533 -11.664 1.00 74.25 174 ILE A O 1
ATOM 1383 N N . ASN A 1 175 ? -7.552 -8.058 -11.090 1.00 58.09 175 ASN A N 1
ATOM 1384 C CA . ASN A 1 175 ? -8.060 -7.296 -9.945 1.00 58.09 175 ASN A CA 1
ATOM 1385 C C . ASN A 1 175 ? -7.249 -7.665 -8.692 1.00 58.09 175 ASN A C 1
ATOM 1387 O O . ASN A 1 175 ? -7.504 -8.705 -8.085 1.00 58.09 175 ASN A O 1
ATOM 1391 N N . ARG A 1 176 ? -6.271 -6.826 -8.333 1.00 58.34 176 ARG A N 1
ATOM 1392 C CA . ARG A 1 176 ? -5.564 -6.854 -7.042 1.00 58.34 176 ARG A CA 1
ATOM 1393 C C . ARG A 1 176 ? -5.975 -5.664 -6.184 1.00 58.34 176 ARG A C 1
ATOM 1395 O O . ARG A 1 176 ? -6.120 -4.560 -6.757 1.00 58.34 176 ARG A O 1
#

pLDDT: mean 76.8, std 17.4, range [32.53, 94.31]

Sequence (176 aa):
MAVQTAFQGEVQFRRYSDTSTQGQQVVFAVADRDALESFIGKEGKRFMAVLVEIGDDEQPVVQSANSRSANERPETGNPVTPNVGNSDIEKPRERLGDLAWRAVQWCKEPEFRAWLGVHGDFVNELTEDAASEVIKSWCNVDSRKELDTNEDAKRLFNQLIRGPYQKHLMARGINR